Protein AF-A0A519MCB1-F1 (afdb_monomer_lite)

Secondary structure (DSSP, 8-state):
--HHHHHHHHHHHHHHHHHHHHHHHHHHHHHHHHHHHHHHTSSSSTT---TTTSTTHHHHHHHHHHHHHHHHHTT-HHHHTSHHHHHHHHHHHHHTTSHHHHHHHHHTT-GGGGGGG---GGGHHHHHHHHHHHHHHHHHHHHHHTTTTS----

Sequence (154 aa):
MNAVAVKALFVLTAIKLIRIGGIVYFILFSIYALLDFYHSQAGPGEMAQSRFFGPYWFAQWLEPGMYLLLSQLFWFKSLYCKKAILILLSILLIVLPSKRFMYFMTSLGDTDAVQYLSVNAGNIALELLLNCVVFIFITFTIVLATGKLKNKTV

Structure (mmCIF, N/CA/C/O backbone):
data_AF-A0A519MCB1-F1
#
_entry.id   AF-A0A519MCB1-F1
#
loop_
_atom_site.group_PDB
_atom_site.id
_atom_site.type_symbol
_atom_site.label_atom_id
_atom_site.label_alt_id
_atom_site.label_comp_id
_atom_site.label_asym_id
_atom_site.label_entity_id
_atom_site.label_seq_id
_atom_site.pdbx_PDB_ins_code
_atom_site.Cartn_x
_atom_site.Cartn_y
_atom_site.Cartn_z
_atom_site.occupancy
_atom_site.B_iso_or_equiv
_atom_site.auth_seq_id
_atom_site.auth_comp_id
_atom_site.auth_asym_id
_atom_site.auth_atom_id
_atom_site.pdbx_PDB_model_num
ATOM 1 N N . MET A 1 1 ? -30.096 -4.997 16.073 1.00 54.38 1 MET A N 1
ATOM 2 C CA . MET A 1 1 ? -28.642 -5.282 16.031 1.00 54.38 1 MET A CA 1
ATOM 3 C C . MET A 1 1 ? -27.913 -4.107 16.674 1.00 54.38 1 MET A C 1
ATOM 5 O O . MET A 1 1 ? -28.130 -2.983 16.244 1.00 54.38 1 MET A O 1
ATOM 9 N N . ASN A 1 2 ? -27.133 -4.320 17.739 1.00 69.06 2 ASN A N 1
ATOM 10 C CA . ASN A 1 2 ? -26.507 -3.219 18.487 1.00 69.06 2 ASN A CA 1
ATOM 11 C C . ASN A 1 2 ? -25.480 -2.473 17.614 1.00 69.06 2 ASN A C 1
ATOM 13 O O . ASN A 1 2 ? -24.671 -3.110 16.940 1.00 69.06 2 ASN A O 1
ATOM 17 N N . ALA A 1 3 ? -25.466 -1.135 17.655 1.00 65.56 3 ALA A N 1
ATOM 18 C CA . ALA A 1 3 ? -24.568 -0.291 16.848 1.00 65.56 3 ALA A CA 1
ATOM 19 C C . ALA A 1 3 ? -23.074 -0.654 17.009 1.00 65.56 3 ALA A C 1
ATOM 21 O O . ALA A 1 3 ? -22.279 -0.546 16.077 1.00 65.56 3 ALA A O 1
ATOM 22 N N . VAL A 1 4 ? -22.700 -1.159 18.187 1.00 71.06 4 VAL A N 1
ATOM 23 C CA . VAL A 1 4 ? -21.349 -1.650 18.496 1.00 71.06 4 VAL A CA 1
ATOM 24 C C . VAL A 1 4 ? -20.980 -2.888 17.667 1.00 71.06 4 VAL A C 1
ATOM 26 O O . VAL A 1 4 ? -19.853 -2.984 17.183 1.00 71.06 4 VAL A O 1
ATOM 29 N N . ALA A 1 5 ? -21.924 -3.808 17.459 1.00 70.25 5 ALA A N 1
ATOM 30 C CA . ALA A 1 5 ? -21.702 -5.031 16.690 1.00 70.25 5 ALA A CA 1
ATOM 31 C C . ALA A 1 5 ? -21.556 -4.733 15.190 1.00 70.25 5 ALA A C 1
ATOM 33 O O . ALA A 1 5 ? -20.639 -5.243 14.549 1.00 70.25 5 ALA A O 1
ATOM 34 N N . VAL A 1 6 ? -22.396 -3.835 14.656 1.00 70.62 6 VAL A N 1
ATOM 35 C CA . VAL A 1 6 ? -22.315 -3.357 13.261 1.00 70.62 6 VAL A CA 1
ATOM 36 C C . VAL A 1 6 ? -20.935 -2.759 12.983 1.00 70.62 6 VAL A C 1
ATOM 38 O O . VAL A 1 6 ? -20.277 -3.107 12.006 1.00 70.62 6 VAL A O 1
ATOM 41 N N . LYS A 1 7 ? -20.463 -1.900 13.891 1.00 68.75 7 LYS A N 1
ATOM 42 C CA . LYS A 1 7 ? -19.152 -1.254 13.803 1.00 68.75 7 LYS A CA 1
ATOM 43 C C . LYS A 1 7 ? -18.003 -2.265 13.781 1.00 68.75 7 LYS A C 1
ATOM 45 O O . LYS A 1 7 ? -17.086 -2.127 12.976 1.00 68.75 7 LYS A O 1
ATOM 50 N N . ALA A 1 8 ? -18.021 -3.252 14.676 1.00 71.56 8 ALA A N 1
ATOM 51 C CA . ALA A 1 8 ? -16.963 -4.258 14.747 1.00 71.56 8 ALA A CA 1
ATOM 52 C C . ALA A 1 8 ? -16.907 -5.105 13.467 1.00 71.56 8 ALA A C 1
ATOM 54 O O . ALA A 1 8 ? -15.825 -5.343 12.927 1.00 71.56 8 ALA A O 1
ATOM 55 N N . LEU A 1 9 ? -18.075 -5.500 12.957 1.00 75.25 9 LEU A N 1
ATOM 56 C CA . LEU A 1 9 ? -18.193 -6.278 11.729 1.00 75.25 9 LEU A CA 1
ATOM 57 C C . LEU A 1 9 ? -17.697 -5.482 10.516 1.00 75.25 9 LEU A C 1
ATOM 59 O O . LEU A 1 9 ? -16.927 -6.008 9.718 1.00 75.25 9 LEU A O 1
ATOM 63 N N . PHE A 1 10 ? -18.040 -4.195 10.434 1.00 76.38 10 PHE A N 1
ATOM 64 C CA . PHE A 1 10 ? -17.553 -3.300 9.387 1.00 76.38 10 PHE A CA 1
ATOM 65 C C . PHE A 1 10 ? -16.021 -3.201 9.359 1.00 76.38 10 PHE A C 1
ATOM 67 O O . PHE A 1 10 ? -15.412 -3.426 8.315 1.00 76.38 10 PHE A O 1
ATOM 74 N N . VAL A 1 11 ? -15.387 -2.939 10.509 1.00 74.69 11 VAL A N 1
ATOM 75 C CA . VAL A 1 11 ? -13.919 -2.833 10.611 1.00 74.69 11 VAL A CA 1
ATOM 76 C C . VAL A 1 11 ? -13.244 -4.139 10.192 1.00 74.69 11 VAL A C 1
ATOM 78 O O . VAL A 1 11 ? -12.277 -4.123 9.434 1.00 74.69 11 VAL A O 1
ATOM 81 N N . LEU A 1 12 ? -13.769 -5.282 10.637 1.00 78.75 12 LEU A N 1
ATOM 82 C CA . LEU A 1 12 ? -13.227 -6.593 10.280 1.00 78.75 12 LEU A CA 1
ATOM 83 C C . LEU A 1 12 ? -13.350 -6.885 8.780 1.00 78.75 12 LEU A C 1
ATOM 85 O O . LEU A 1 12 ? -12.400 -7.394 8.181 1.00 78.75 12 LEU A O 1
ATOM 89 N N . THR A 1 13 ? -14.492 -6.566 8.173 1.00 80.19 13 THR A N 1
ATOM 90 C CA . THR A 1 13 ? -14.714 -6.738 6.731 1.00 80.19 13 THR A CA 1
ATOM 91 C C . THR A 1 13 ? -13.785 -5.841 5.926 1.00 80.19 13 THR A C 1
ATOM 93 O O . THR A 1 13 ? -13.128 -6.308 4.998 1.00 80.19 13 THR A O 1
ATOM 96 N N . ALA A 1 14 ? -13.655 -4.580 6.323 1.00 78.19 14 ALA A N 1
ATOM 97 C CA . ALA A 1 14 ? -12.803 -3.626 5.640 1.00 78.19 14 ALA A CA 1
ATOM 98 C C . ALA A 1 14 ? -11.313 -4.027 5.742 1.00 78.19 14 ALA A C 1
ATOM 100 O O . ALA A 1 14 ? -10.582 -3.950 4.758 1.00 78.19 14 ALA A O 1
ATOM 101 N N . ILE A 1 15 ? -10.869 -4.564 6.889 1.00 81.56 15 ILE A N 1
ATOM 102 C CA . ILE A 1 15 ? -9.493 -5.067 7.065 1.00 81.56 15 ILE A CA 1
ATOM 103 C C . ILE A 1 15 ? -9.236 -6.280 6.166 1.00 81.56 15 ILE A C 1
ATOM 105 O O . ILE A 1 15 ? -8.158 -6.424 5.589 1.00 81.56 15 ILE A O 1
ATOM 109 N N . LYS A 1 16 ? -10.213 -7.185 6.047 1.00 83.06 16 LYS A N 1
ATOM 110 C CA . LYS A 1 16 ? -10.120 -8.324 5.122 1.00 83.06 16 LYS A CA 1
ATOM 111 C C . LYS A 1 16 ? -10.014 -7.844 3.673 1.00 83.06 16 LYS A C 1
ATOM 113 O O . LYS A 1 16 ? -9.148 -8.336 2.960 1.00 83.06 16 LYS A O 1
ATOM 118 N N . LEU A 1 17 ? -10.830 -6.866 3.279 1.00 82.50 17 LEU A N 1
ATOM 119 C CA . LEU A 1 17 ? -10.794 -6.279 1.939 1.00 82.50 17 LEU A CA 1
ATOM 120 C C . LEU A 1 17 ? -9.452 -5.613 1.634 1.00 82.50 17 LEU A C 1
ATOM 122 O O . LEU A 1 17 ? -8.896 -5.897 0.583 1.00 82.50 17 LEU A O 1
ATOM 126 N N . ILE A 1 18 ? -8.893 -4.806 2.544 1.00 84.75 18 ILE A N 1
ATOM 127 C CA . ILE A 1 18 ? -7.566 -4.192 2.347 1.00 84.75 18 ILE A CA 1
ATOM 128 C C . ILE A 1 18 ? -6.487 -5.260 2.160 1.00 84.75 18 ILE A C 1
ATOM 130 O O . ILE A 1 18 ? -5.685 -5.165 1.236 1.00 84.75 18 ILE A O 1
ATOM 134 N N . ARG A 1 19 ? -6.470 -6.289 3.017 1.00 85.94 19 ARG A N 1
ATOM 135 C CA . ARG A 1 19 ? -5.464 -7.359 2.945 1.00 85.94 19 ARG A CA 1
ATOM 136 C C . ARG A 1 19 ? -5.514 -8.110 1.623 1.00 85.94 19 ARG A C 1
ATOM 138 O O . ARG A 1 19 ? -4.473 -8.327 1.013 1.00 85.94 19 ARG A O 1
ATOM 145 N N . ILE A 1 20 ? -6.716 -8.496 1.197 1.00 85.50 20 ILE A N 1
ATOM 146 C CA . ILE A 1 20 ? -6.922 -9.198 -0.073 1.00 85.50 20 ILE A CA 1
ATOM 147 C C . ILE A 1 20 ? -6.616 -8.257 -1.241 1.00 85.50 20 ILE A C 1
ATOM 149 O O . ILE A 1 20 ? -5.911 -8.648 -2.161 1.00 85.50 20 ILE A O 1
ATOM 153 N N . GLY A 1 21 ? -7.077 -7.007 -1.177 1.00 82.69 21 GLY A N 1
ATOM 154 C CA . GLY A 1 21 ? -6.867 -5.996 -2.209 1.00 82.69 21 GLY A CA 1
ATOM 155 C C . GLY A 1 21 ? -5.392 -5.702 -2.462 1.00 82.69 21 GLY A C 1
ATOM 156 O O . GLY A 1 21 ? -4.985 -5.657 -3.616 1.00 82.69 21 GLY A O 1
ATOM 157 N N . GLY A 1 22 ? -4.573 -5.587 -1.413 1.00 85.06 22 GLY A N 1
ATOM 158 C CA . GLY A 1 22 ? -3.126 -5.402 -1.562 1.00 85.06 22 GLY A CA 1
ATOM 159 C C . GLY A 1 22 ? -2.429 -6.598 -2.220 1.00 85.06 22 GLY A C 1
ATOM 160 O O . GLY A 1 22 ? -1.575 -6.405 -3.081 1.00 85.06 22 GLY A O 1
ATOM 161 N N . ILE A 1 23 ? -2.836 -7.828 -1.882 1.00 89.12 23 ILE A N 1
ATOM 162 C CA . ILE A 1 23 ? -2.320 -9.051 -2.526 1.00 89.12 23 ILE A CA 1
ATOM 163 C C . ILE A 1 23 ? -2.726 -9.093 -4.000 1.00 89.12 23 ILE A C 1
ATOM 165 O O . ILE A 1 23 ? -1.880 -9.290 -4.869 1.00 89.12 23 ILE A O 1
ATOM 169 N N . VAL A 1 24 ? -4.011 -8.879 -4.289 1.00 85.69 24 VAL A N 1
ATOM 170 C CA . VAL A 1 24 ? -4.545 -8.890 -5.657 1.00 85.69 24 VAL A CA 1
ATOM 171 C C . VAL A 1 24 ? -3.880 -7.808 -6.503 1.00 85.69 24 VAL A C 1
ATOM 173 O O . VAL A 1 24 ? -3.466 -8.096 -7.622 1.00 85.69 24 VAL A O 1
ATOM 176 N N . TYR A 1 25 ? -3.714 -6.597 -5.967 1.00 84.19 25 TYR A N 1
ATOM 177 C CA . TYR A 1 25 ? -3.026 -5.515 -6.667 1.00 84.19 25 TYR A CA 1
ATOM 178 C C . TYR A 1 25 ? -1.596 -5.899 -7.039 1.00 84.19 25 TYR A C 1
ATOM 180 O O . TYR A 1 25 ? -1.208 -5.763 -8.198 1.00 84.19 25 TYR A O 1
ATOM 188 N N . PHE A 1 26 ? -0.838 -6.440 -6.083 1.00 88.94 26 PHE A N 1
ATOM 189 C CA . PHE A 1 26 ? 0.536 -6.861 -6.323 1.00 88.94 26 PHE A CA 1
ATOM 190 C C . PHE A 1 26 ? 0.634 -7.982 -7.368 1.00 88.94 26 PHE A C 1
ATOM 192 O O . PHE A 1 26 ? 1.504 -7.937 -8.237 1.00 88.94 26 PHE A O 1
ATOM 199 N N . ILE A 1 27 ? -0.276 -8.962 -7.333 1.00 89.50 27 ILE A N 1
ATOM 200 C CA . ILE A 1 27 ? -0.331 -10.040 -8.333 1.00 89.50 27 ILE A CA 1
ATOM 201 C C . ILE A 1 27 ? -0.639 -9.472 -9.721 1.00 89.50 27 ILE A C 1
ATOM 203 O O . ILE A 1 27 ? 0.078 -9.776 -10.672 1.00 89.50 27 ILE A O 1
ATOM 207 N N . LEU A 1 28 ? -1.666 -8.626 -9.846 1.00 86.25 28 LEU A N 1
ATOM 208 C CA . LEU A 1 28 ? -2.037 -8.010 -11.123 1.00 86.25 28 LEU A CA 1
ATOM 209 C C . LEU A 1 28 ? -0.899 -7.155 -11.684 1.00 86.25 28 LEU A C 1
ATOM 211 O O . LEU A 1 28 ? -0.603 -7.233 -12.874 1.00 86.25 28 LEU A O 1
ATOM 215 N N . PHE A 1 29 ? -0.229 -6.385 -10.825 1.00 86.62 29 PHE A N 1
ATOM 216 C CA . PHE A 1 29 ? 0.954 -5.623 -11.207 1.00 86.62 29 PHE A CA 1
ATOM 217 C C . PHE A 1 29 ? 2.089 -6.537 -11.683 1.00 86.62 29 PHE A C 1
ATOM 219 O O . PHE A 1 29 ? 2.686 -6.276 -12.722 1.00 86.62 29 PHE A O 1
ATOM 226 N N . SER A 1 30 ? 2.358 -7.633 -10.971 1.00 88.56 30 SER A N 1
ATOM 227 C CA . SER A 1 30 ? 3.416 -8.585 -11.337 1.00 88.56 30 SER A CA 1
ATOM 228 C C . SER A 1 30 ? 3.139 -9.257 -12.684 1.00 88.56 30 SER A C 1
ATOM 230 O O . SER A 1 30 ? 4.044 -9.392 -13.504 1.00 88.56 30 SER A O 1
ATOM 232 N N . ILE A 1 31 ? 1.881 -9.634 -12.944 1.00 87.62 31 ILE A N 1
ATOM 233 C CA . ILE A 1 31 ? 1.450 -10.168 -14.244 1.00 87.62 31 ILE A CA 1
ATOM 234 C C . ILE A 1 31 ? 1.656 -9.115 -15.334 1.00 87.62 31 ILE A C 1
ATOM 236 O O . ILE A 1 31 ? 2.200 -9.427 -16.389 1.00 87.62 31 ILE A O 1
ATOM 240 N N . TYR A 1 32 ? 1.263 -7.867 -15.077 1.00 83.19 32 TYR A N 1
ATOM 241 C CA . TYR A 1 32 ? 1.454 -6.772 -16.023 1.00 83.19 32 TYR A CA 1
ATOM 242 C C . TYR A 1 32 ? 2.935 -6.537 -16.348 1.00 83.19 32 TYR A C 1
ATOM 244 O O . TYR A 1 32 ? 3.294 -6.421 -17.517 1.00 83.19 32 TYR A O 1
ATOM 252 N N . ALA A 1 33 ? 3.796 -6.534 -15.328 1.00 84.38 33 ALA A N 1
ATOM 253 C CA . ALA A 1 33 ? 5.237 -6.390 -15.489 1.00 84.38 33 ALA A CA 1
ATOM 254 C C . ALA A 1 33 ? 5.848 -7.545 -16.298 1.00 84.38 33 ALA A C 1
ATOM 256 O O . ALA A 1 33 ? 6.673 -7.314 -17.179 1.00 84.38 33 ALA A O 1
ATOM 257 N N . LEU A 1 34 ? 5.409 -8.784 -16.050 1.00 85.00 34 LEU A N 1
ATOM 258 C CA . LEU A 1 34 ? 5.825 -9.953 -16.830 1.00 85.00 34 LEU A CA 1
ATOM 259 C C . LEU A 1 34 ? 5.388 -9.849 -18.294 1.00 85.00 34 LEU A C 1
ATOM 261 O O . LEU A 1 34 ? 6.193 -10.098 -19.188 1.00 85.00 34 LEU A O 1
ATOM 265 N N . LEU A 1 35 ? 4.135 -9.468 -18.555 1.00 84.00 35 LEU A N 1
ATOM 266 C CA . LEU A 1 35 ? 3.636 -9.288 -19.920 1.00 84.00 35 LEU A CA 1
ATOM 267 C C . LEU A 1 35 ? 4.428 -8.207 -20.665 1.00 84.00 35 LEU A C 1
ATOM 269 O O . LEU A 1 35 ? 4.816 -8.435 -21.808 1.00 84.00 35 LEU A O 1
ATOM 273 N N . ASP A 1 36 ? 4.703 -7.072 -20.021 1.00 80.44 36 ASP A N 1
ATOM 274 C CA . ASP A 1 36 ? 5.531 -5.987 -20.566 1.00 80.44 36 ASP A CA 1
ATOM 275 C C . ASP A 1 36 ? 6.939 -6.482 -20.935 1.00 80.44 36 ASP A C 1
ATOM 277 O O . ASP A 1 36 ? 7.404 -6.231 -22.044 1.00 80.44 36 ASP A O 1
ATOM 281 N N . PHE A 1 37 ? 7.562 -7.279 -20.064 1.00 80.31 37 PHE A N 1
ATOM 282 C CA . PHE A 1 37 ? 8.862 -7.903 -20.318 1.00 80.31 37 PHE A CA 1
ATOM 283 C C . PHE A 1 37 ? 8.852 -8.875 -21.507 1.00 80.31 37 PHE A C 1
ATOM 285 O O . PHE A 1 37 ? 9.762 -8.852 -22.333 1.00 80.31 37 PHE A O 1
ATOM 292 N N . TYR A 1 38 ? 7.823 -9.717 -21.639 1.00 78.38 38 TYR A N 1
ATOM 293 C CA . TYR A 1 38 ? 7.705 -10.617 -22.792 1.00 78.38 38 TYR A CA 1
ATOM 294 C C . TYR A 1 38 ? 7.508 -9.855 -24.108 1.00 78.38 38 TYR A C 1
ATOM 296 O O . TYR A 1 38 ? 8.104 -10.222 -25.120 1.00 78.38 38 TYR A O 1
ATOM 304 N N . HIS A 1 39 ? 6.708 -8.785 -24.105 1.00 74.25 39 HIS A N 1
ATOM 305 C CA . HIS A 1 39 ? 6.484 -7.970 -25.302 1.00 74.25 39 HIS A CA 1
ATOM 306 C C . HIS A 1 39 ? 7.726 -7.163 -25.685 1.00 74.25 39 HIS A C 1
ATOM 308 O O . HIS A 1 39 ? 8.017 -7.020 -26.872 1.00 74.25 39 HIS A O 1
ATOM 314 N N . SER A 1 40 ? 8.481 -6.669 -24.701 1.00 71.62 40 SER A N 1
ATOM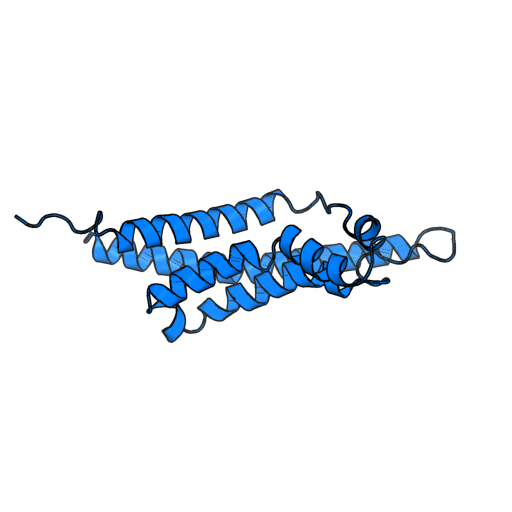 315 C CA . SER A 1 40 ? 9.690 -5.888 -24.954 1.00 71.62 40 SER A CA 1
ATOM 316 C C . SER A 1 40 ? 10.815 -6.734 -25.567 1.00 71.62 40 SER A C 1
ATOM 318 O O . SER A 1 40 ? 11.626 -6.213 -26.322 1.00 71.62 40 SER A O 1
ATOM 320 N N . GLN A 1 41 ? 10.831 -8.050 -25.328 1.00 68.56 41 GLN A N 1
ATOM 321 C CA . GLN A 1 41 ? 11.774 -8.974 -25.972 1.00 68.56 41 GLN A CA 1
ATOM 322 C C . GLN A 1 41 ? 11.360 -9.436 -27.380 1.00 68.56 41 GLN A C 1
ATOM 324 O O . GLN A 1 41 ? 12.182 -10.002 -28.096 1.00 68.56 41 GLN A O 1
ATOM 329 N N . ALA A 1 42 ? 10.111 -9.209 -27.796 1.00 61.38 42 ALA A N 1
ATOM 330 C CA . ALA A 1 42 ? 9.585 -9.674 -29.084 1.00 61.38 42 ALA A CA 1
ATOM 331 C C . ALA A 1 42 ? 9.710 -8.644 -30.232 1.00 61.38 42 ALA A C 1
ATOM 333 O O . ALA A 1 42 ? 9.321 -8.941 -31.362 1.00 61.38 42 ALA A O 1
ATOM 334 N N . GLY A 1 43 ? 10.218 -7.434 -29.964 1.00 59.22 43 GLY A N 1
ATOM 335 C CA . GLY A 1 43 ? 10.385 -6.363 -30.957 1.00 59.22 43 GLY A CA 1
ATOM 336 C C . GLY A 1 43 ? 11.741 -6.396 -31.687 1.00 59.22 43 GLY A C 1
ATOM 337 O O . GLY A 1 43 ? 12.735 -6.832 -31.106 1.00 59.22 43 GLY A O 1
ATOM 338 N N . PRO A 1 44 ? 11.828 -5.925 -32.950 1.00 48.19 44 PRO A N 1
ATOM 339 C CA . PRO A 1 44 ? 13.087 -5.870 -33.684 1.00 48.19 44 PRO A CA 1
ATOM 340 C C . PRO A 1 44 ? 13.909 -4.658 -33.224 1.00 48.19 44 PRO A C 1
ATOM 342 O O . PRO A 1 44 ? 13.604 -3.520 -33.576 1.00 48.19 44 PRO A O 1
ATOM 345 N N . GLY A 1 45 ? 14.956 -4.905 -32.439 1.00 51.69 45 GLY A N 1
ATOM 346 C CA . GLY A 1 45 ? 15.933 -3.895 -32.031 1.00 51.69 45 GLY A CA 1
ATOM 347 C C . GLY A 1 45 ? 16.462 -4.144 -30.624 1.00 51.69 45 GLY A C 1
ATOM 348 O O . GLY A 1 45 ? 15.696 -4.389 -29.694 1.00 51.69 45 GLY A O 1
ATOM 349 N N . GLU A 1 46 ? 17.783 -4.078 -30.462 1.00 47.84 46 GLU A N 1
ATOM 350 C CA . GLU A 1 46 ? 18.406 -4.023 -29.142 1.00 47.84 46 GLU A CA 1
ATOM 351 C C . GLU A 1 46 ? 17.791 -2.851 -28.348 1.00 47.84 46 GLU A C 1
ATOM 353 O O . GLU A 1 46 ? 17.709 -1.737 -28.855 1.00 47.84 46 GLU A O 1
ATOM 358 N N . MET A 1 47 ? 17.394 -3.084 -27.091 1.00 48.12 47 MET A N 1
ATOM 359 C CA . MET A 1 47 ? 17.000 -2.058 -26.101 1.00 48.12 47 MET A CA 1
ATOM 360 C C . MET A 1 47 ? 15.539 -1.574 -26.032 1.00 48.12 47 MET A C 1
ATOM 362 O O . MET A 1 47 ? 15.295 -0.461 -25.568 1.00 48.12 47 MET A O 1
ATOM 366 N N . ALA A 1 48 ? 14.532 -2.413 -26.281 1.00 53.31 48 ALA A N 1
ATOM 367 C CA . ALA A 1 48 ? 13.273 -2.235 -25.543 1.00 53.31 48 ALA A CA 1
ATOM 368 C C . ALA A 1 48 ? 13.471 -2.759 -24.104 1.00 53.31 48 ALA A C 1
ATOM 370 O O . ALA A 1 48 ? 13.031 -3.851 -23.740 1.00 53.31 48 ALA A O 1
ATOM 371 N N . GLN A 1 49 ? 14.231 -2.023 -23.285 1.00 60.34 49 GLN A N 1
ATOM 372 C CA . GLN A 1 49 ? 14.372 -2.352 -21.867 1.00 60.34 49 GLN A CA 1
ATOM 373 C C . GLN A 1 49 ? 13.003 -2.187 -21.207 1.00 60.34 49 GLN A C 1
ATOM 375 O O . GLN A 1 49 ? 12.418 -1.105 -21.248 1.00 60.34 49 GLN A O 1
ATOM 380 N N . SER A 1 50 ? 12.469 -3.263 -20.623 1.00 66.31 50 SER A N 1
ATOM 381 C CA . SER A 1 50 ? 11.198 -3.178 -19.903 1.00 66.31 50 SER A CA 1
ATOM 382 C C . SER A 1 50 ? 11.305 -2.120 -18.809 1.00 66.31 50 SER A C 1
ATOM 384 O O . SER A 1 50 ? 12.214 -2.159 -17.981 1.00 66.31 50 SER A O 1
ATOM 386 N N . ARG A 1 51 ? 10.340 -1.203 -18.749 1.00 68.00 51 ARG A N 1
ATOM 387 C CA . ARG A 1 51 ? 10.251 -0.174 -17.697 1.00 68.00 51 ARG A CA 1
ATOM 388 C C . ARG A 1 51 ? 10.177 -0.750 -16.277 1.00 68.00 51 ARG A C 1
ATOM 390 O O . ARG A 1 51 ? 10.470 -0.046 -15.318 1.00 68.00 51 ARG A O 1
ATOM 397 N N . PHE A 1 52 ? 9.801 -2.023 -16.137 1.00 73.62 52 PHE A N 1
ATOM 398 C CA . PHE A 1 52 ? 9.736 -2.731 -14.856 1.00 73.62 52 PHE A CA 1
ATOM 399 C C . PHE A 1 52 ? 11.026 -3.458 -14.480 1.00 73.62 52 PHE A C 1
ATOM 401 O O . PHE A 1 52 ? 11.106 -3.965 -13.363 1.00 73.62 52 PHE A O 1
ATOM 408 N N . PHE A 1 53 ? 12.002 -3.529 -15.390 1.00 76.50 53 PHE A N 1
ATOM 409 C CA . PHE A 1 53 ? 13.270 -4.246 -15.205 1.00 76.50 53 PHE A CA 1
ATOM 410 C C . PHE A 1 53 ? 14.503 -3.449 -15.674 1.00 76.50 53 PHE A C 1
ATOM 412 O O . PHE A 1 53 ? 15.625 -3.937 -15.568 1.00 76.50 53 PHE A O 1
ATOM 419 N N . GLY A 1 54 ? 14.311 -2.231 -16.182 1.00 73.44 54 GLY A N 1
ATOM 420 C CA . GLY A 1 54 ? 15.369 -1.305 -16.577 1.00 73.44 54 GLY A CA 1
ATOM 421 C C . GLY A 1 54 ? 15.884 -0.436 -15.419 1.00 73.44 54 GLY A C 1
ATOM 422 O O . GLY A 1 54 ? 15.626 -0.718 -14.242 1.00 73.44 54 GLY A O 1
ATOM 423 N N . PRO A 1 55 ? 16.612 0.651 -15.726 1.00 71.31 55 PRO A N 1
ATOM 424 C CA . PRO A 1 55 ? 17.001 1.656 -14.745 1.00 71.31 55 PRO A CA 1
ATOM 425 C C . PRO A 1 55 ? 15.777 2.153 -13.971 1.00 71.31 55 PRO A C 1
ATOM 427 O O . PRO A 1 55 ? 14.717 2.376 -14.549 1.00 71.31 55 PRO A O 1
ATOM 430 N N . TYR A 1 56 ? 15.911 2.302 -12.653 1.00 70.56 56 TYR A N 1
ATOM 431 C CA . TYR A 1 56 ? 14.821 2.731 -11.766 1.00 70.56 56 TYR A CA 1
ATOM 432 C C . TYR A 1 56 ? 13.636 1.759 -11.635 1.00 70.56 56 TYR A C 1
ATOM 434 O O . TYR A 1 56 ? 12.583 2.150 -11.128 1.00 70.56 56 TYR A O 1
ATOM 442 N N . TRP A 1 57 ? 13.803 0.475 -11.987 1.00 77.06 57 TRP A N 1
ATOM 443 C CA . TRP A 1 57 ? 12.772 -0.552 -11.773 1.00 77.06 57 TRP A CA 1
ATOM 444 C C . TRP A 1 57 ? 12.222 -0.549 -10.339 1.00 77.06 57 TRP A C 1
ATOM 446 O O . TRP A 1 57 ? 11.016 -0.652 -10.127 1.00 77.06 57 TRP A O 1
ATOM 456 N N . PHE A 1 58 ? 13.092 -0.352 -9.346 1.00 77.31 58 PHE A N 1
ATOM 457 C CA . PHE A 1 58 ? 12.714 -0.323 -7.935 1.00 77.31 58 PHE A CA 1
ATOM 458 C C . PHE A 1 58 ? 11.654 0.743 -7.632 1.00 77.31 58 PHE A C 1
ATOM 460 O O . PHE A 1 58 ? 10.805 0.515 -6.776 1.00 77.31 58 PHE A O 1
ATOM 467 N N . ALA A 1 59 ? 11.661 1.877 -8.345 1.00 75.94 59 ALA A N 1
ATOM 468 C CA . ALA A 1 59 ? 10.663 2.926 -8.178 1.00 75.94 59 ALA A CA 1
ATOM 469 C C . ALA A 1 59 ? 9.289 2.445 -8.663 1.00 75.94 59 ALA A C 1
ATOM 471 O O . ALA A 1 5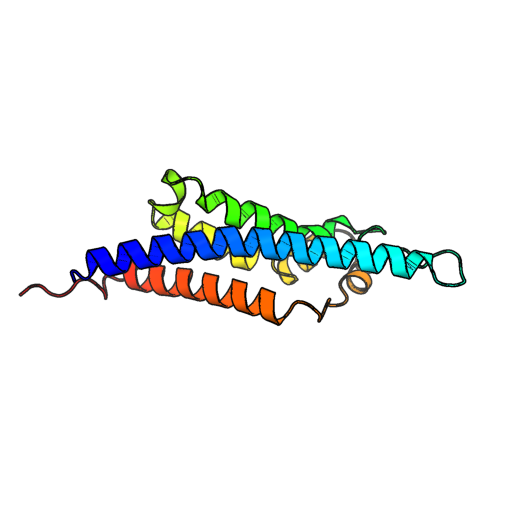9 ? 8.297 2.655 -7.979 1.00 75.94 59 ALA A O 1
ATOM 472 N N . GLN A 1 60 ? 9.233 1.711 -9.776 1.00 76.88 60 GLN A N 1
ATOM 473 C CA . GLN A 1 60 ? 7.980 1.151 -10.298 1.00 76.88 60 GLN A CA 1
ATOM 474 C C . GLN A 1 60 ? 7.397 0.067 -9.382 1.00 76.88 60 GLN A C 1
ATOM 476 O O . GLN A 1 60 ? 6.183 -0.032 -9.227 1.00 76.88 60 GLN A O 1
ATOM 481 N N . TRP A 1 61 ? 8.256 -0.735 -8.749 1.00 83.38 61 TRP A N 1
ATOM 482 C CA . TRP A 1 61 ? 7.839 -1.781 -7.811 1.00 83.38 61 TRP A CA 1
ATOM 483 C C . TRP A 1 61 ? 7.525 -1.254 -6.405 1.00 83.38 61 TRP A C 1
ATOM 485 O O . TRP A 1 61 ? 6.876 -1.954 -5.622 1.00 83.38 61 TRP A O 1
ATOM 495 N N . LEU A 1 62 ? 7.945 -0.027 -6.080 1.00 83.81 62 LEU A N 1
ATOM 496 C CA . LEU A 1 62 ? 7.747 0.559 -4.760 1.00 83.81 62 LEU A CA 1
ATOM 497 C C . LEU A 1 62 ? 6.261 0.759 -4.453 1.00 83.81 62 LEU A C 1
ATOM 499 O O . LEU A 1 62 ? 5.811 0.355 -3.391 1.00 83.81 62 LEU A O 1
ATOM 503 N N . GLU A 1 63 ? 5.476 1.320 -5.371 1.00 82.56 63 GLU A N 1
ATOM 504 C CA . GLU A 1 63 ? 4.034 1.520 -5.172 1.00 82.56 63 GLU A CA 1
ATOM 505 C C . GLU A 1 63 ? 3.272 0.214 -4.846 1.00 82.56 63 GLU A C 1
ATOM 507 O O . GLU A 1 63 ? 2.690 0.116 -3.758 1.00 82.56 63 GLU A O 1
ATOM 512 N N . PRO A 1 64 ? 3.283 -0.821 -5.709 1.00 85.88 64 PRO A N 1
ATOM 513 C CA . PRO A 1 64 ? 2.591 -2.078 -5.425 1.00 85.88 64 PRO A CA 1
ATOM 514 C C . PRO A 1 64 ? 3.207 -2.822 -4.235 1.00 85.88 64 PRO A C 1
ATOM 516 O O . PRO A 1 64 ? 2.473 -3.423 -3.446 1.00 85.88 64 PRO A O 1
ATOM 519 N N . GLY A 1 65 ? 4.529 -2.743 -4.053 1.00 88.69 65 GLY A N 1
ATOM 520 C CA . GLY A 1 65 ? 5.223 -3.327 -2.907 1.00 88.69 65 GLY A CA 1
ATOM 521 C C . GLY A 1 65 ? 4.796 -2.696 -1.581 1.00 88.69 65 GLY A C 1
ATOM 522 O O . GLY A 1 65 ? 4.489 -3.408 -0.626 1.00 88.69 65 GLY A O 1
ATOM 523 N N . MET A 1 66 ? 4.688 -1.369 -1.521 1.00 88.31 66 MET A N 1
ATOM 524 C CA . MET A 1 66 ? 4.253 -0.648 -0.324 1.00 88.31 66 MET A CA 1
ATOM 525 C C . MET A 1 66 ? 2.774 -0.900 -0.024 1.00 88.31 66 MET A C 1
ATOM 527 O O . MET A 1 66 ? 2.426 -1.107 1.140 1.00 88.31 66 MET A O 1
ATOM 531 N N . TYR A 1 67 ? 1.912 -0.974 -1.044 1.00 84.62 67 TYR A N 1
ATOM 532 C CA . TYR A 1 67 ? 0.520 -1.405 -0.864 1.00 84.62 67 TYR A CA 1
ATOM 533 C C . TYR A 1 67 ? 0.429 -2.812 -0.265 1.00 84.62 67 TYR A C 1
ATOM 535 O O . TYR A 1 67 ? -0.340 -3.039 0.677 1.00 84.62 67 TYR A O 1
ATOM 543 N N . LEU A 1 68 ? 1.229 -3.758 -0.764 1.00 90.75 68 LEU A N 1
ATOM 544 C CA . LEU A 1 68 ? 1.283 -5.111 -0.222 1.00 90.75 68 LEU A CA 1
ATOM 545 C C . LEU A 1 68 ? 1.762 -5.101 1.235 1.00 90.75 68 LEU A C 1
ATOM 547 O O . LEU A 1 68 ? 1.053 -5.591 2.112 1.00 90.75 68 LEU A O 1
ATOM 551 N N . LEU A 1 69 ? 2.917 -4.497 1.518 1.00 91.88 69 LEU A N 1
ATOM 552 C CA . LEU A 1 69 ? 3.506 -4.483 2.858 1.00 91.88 69 LEU A CA 1
ATOM 553 C C . LEU A 1 69 ? 2.574 -3.829 3.884 1.00 91.88 69 LEU A C 1
ATOM 555 O O . LEU A 1 69 ? 2.272 -4.432 4.916 1.00 91.88 69 LEU A O 1
ATOM 559 N N . LEU A 1 70 ? 2.058 -2.632 3.587 1.00 90.25 70 LEU A N 1
ATOM 560 C CA . LEU A 1 70 ? 1.187 -1.891 4.502 1.00 90.25 70 LEU A CA 1
ATOM 561 C C . LEU A 1 70 ? -0.164 -2.582 4.700 1.00 90.25 70 LEU A C 1
ATOM 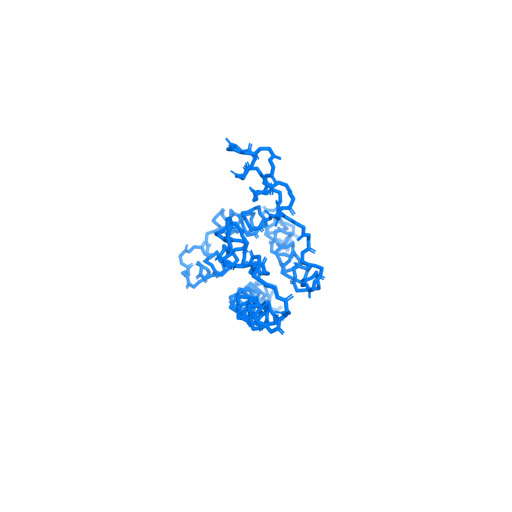563 O O . LEU A 1 70 ? -0.664 -2.629 5.825 1.00 90.25 70 LEU A O 1
ATOM 567 N N . SER A 1 71 ? -0.745 -3.167 3.646 1.00 88.25 71 SER A N 1
ATOM 568 C CA . SER A 1 71 ? -1.980 -3.948 3.784 1.00 88.25 71 SER A CA 1
ATOM 569 C C . SER A 1 71 ? -1.772 -5.193 4.650 1.00 88.25 71 SER A C 1
ATOM 571 O O . SER A 1 71 ? -2.642 -5.522 5.460 1.00 88.25 71 SER A O 1
ATOM 573 N N . GLN A 1 72 ? -0.610 -5.851 4.563 1.00 91.38 72 GLN A N 1
ATOM 574 C CA . GLN A 1 72 ? -0.318 -7.032 5.377 1.00 91.38 72 GLN A CA 1
ATOM 575 C C . GLN A 1 72 ? -0.099 -6.707 6.860 1.00 91.38 72 GLN A C 1
ATOM 577 O O . GLN A 1 72 ? -0.391 -7.558 7.700 1.00 91.38 72 GLN A O 1
ATOM 582 N N . LEU A 1 73 ? 0.287 -5.479 7.227 1.00 89.75 73 LEU A N 1
ATOM 583 C CA . LEU A 1 73 ? 0.380 -5.074 8.641 1.00 89.75 73 LEU A CA 1
ATOM 584 C C . LEU A 1 73 ? -0.956 -5.220 9.390 1.00 89.75 73 LEU A C 1
ATOM 586 O O . LEU A 1 73 ? -0.968 -5.463 10.598 1.00 89.75 73 LEU A O 1
ATOM 590 N N . PHE A 1 74 ? -2.093 -5.178 8.690 1.00 85.50 74 PHE A N 1
ATOM 591 C CA . PHE A 1 74 ? -3.404 -5.410 9.300 1.00 85.50 74 PHE A CA 1
ATOM 592 C C . PHE A 1 74 ? -3.656 -6.869 9.732 1.00 85.50 74 PHE A C 1
ATOM 594 O O . PHE A 1 74 ? -4.697 -7.155 10.328 1.00 85.50 74 PHE A O 1
ATOM 601 N N . TRP A 1 75 ? -2.731 -7.805 9.488 1.00 86.31 75 TRP A N 1
ATOM 602 C CA . TRP A 1 75 ? -2.765 -9.133 10.116 1.00 86.31 75 TRP A CA 1
ATOM 603 C C . TRP A 1 75 ? -2.564 -9.074 11.630 1.00 86.31 75 TRP A C 1
ATOM 605 O O . TRP A 1 75 ? -3.145 -9.876 12.370 1.00 86.31 75 TRP A O 1
ATOM 615 N N . PHE A 1 76 ? -1.777 -8.112 12.108 1.00 87.50 76 PHE A N 1
ATOM 616 C CA . PHE A 1 76 ? -1.474 -7.985 13.524 1.00 87.50 76 PHE A CA 1
ATOM 617 C C . PHE A 1 76 ? -2.626 -7.290 14.249 1.00 87.50 76 PHE A C 1
ATOM 619 O O . PHE A 1 76 ? -2.793 -6.069 14.185 1.00 87.50 76 PHE A O 1
ATOM 626 N N . LYS A 1 77 ? -3.410 -8.074 15.002 1.00 79.38 77 LYS A N 1
ATOM 627 C CA . LYS A 1 77 ? -4.543 -7.560 15.794 1.00 79.38 77 LYS A CA 1
ATOM 628 C C . LYS A 1 77 ? -4.151 -6.431 16.745 1.00 79.38 77 LYS A C 1
ATOM 630 O O . LYS A 1 77 ? -4.930 -5.509 16.966 1.00 79.38 77 LYS A O 1
ATOM 635 N N . SER A 1 78 ? -2.929 -6.477 17.272 1.00 81.50 78 SER A N 1
ATOM 636 C CA . SER A 1 78 ? -2.377 -5.449 18.158 1.00 81.50 78 SER A CA 1
ATOM 637 C C . SER A 1 78 ? -2.301 -4.061 17.511 1.00 81.50 78 SER A C 1
ATOM 639 O O . SER A 1 78 ? -2.406 -3.063 18.227 1.00 81.50 78 SER A O 1
ATOM 641 N N . LEU A 1 79 ? -2.152 -3.988 16.184 1.00 80.69 79 LEU A N 1
ATOM 642 C CA . LEU A 1 79 ? -2.011 -2.734 15.448 1.00 80.69 79 LEU A CA 1
ATOM 643 C C . LEU A 1 79 ? -3.372 -2.085 15.194 1.00 80.69 79 LEU A C 1
ATOM 645 O O . LEU A 1 79 ? -3.584 -0.937 15.577 1.00 80.69 79 LEU A O 1
ATOM 649 N N . TYR A 1 80 ? -4.336 -2.818 14.634 1.00 74.62 80 TYR A N 1
ATOM 650 C CA . TYR A 1 80 ? -5.628 -2.228 14.263 1.00 74.62 80 TYR A CA 1
ATOM 651 C C . TYR A 1 80 ? -6.593 -2.035 15.446 1.00 74.62 80 TYR A C 1
ATOM 653 O O . TYR A 1 80 ? -7.553 -1.271 15.341 1.00 74.62 80 TYR A O 1
ATOM 661 N N . CYS A 1 81 ? -6.358 -2.687 16.592 1.00 77.31 81 CYS A N 1
ATOM 662 C CA . CYS A 1 81 ? -7.136 -2.439 17.812 1.00 77.31 81 CYS A CA 1
ATOM 663 C C . CYS A 1 81 ? -6.862 -1.049 18.412 1.00 77.31 81 CYS A C 1
ATOM 665 O O . CYS A 1 81 ? -7.720 -0.488 19.100 1.00 77.31 81 CYS A O 1
ATOM 667 N N . LYS A 1 82 ? -5.679 -0.471 18.161 1.00 80.25 82 LYS A N 1
ATOM 668 C CA . LYS A 1 82 ? -5.307 0.857 18.658 1.00 80.25 82 LYS A CA 1
ATOM 669 C C . LYS A 1 82 ? -5.713 1.916 17.637 1.00 80.25 82 LYS A C 1
ATOM 671 O O . LYS A 1 82 ? -5.163 1.976 16.543 1.00 80.25 82 LYS A O 1
ATOM 676 N N . LYS A 1 83 ? -6.633 2.805 18.022 1.00 73.31 83 LYS A N 1
ATOM 677 C CA . LYS A 1 83 ? -7.181 3.851 17.135 1.00 73.31 83 LYS A CA 1
ATOM 678 C C . LYS A 1 83 ? -6.094 4.702 16.469 1.00 73.31 83 LYS A C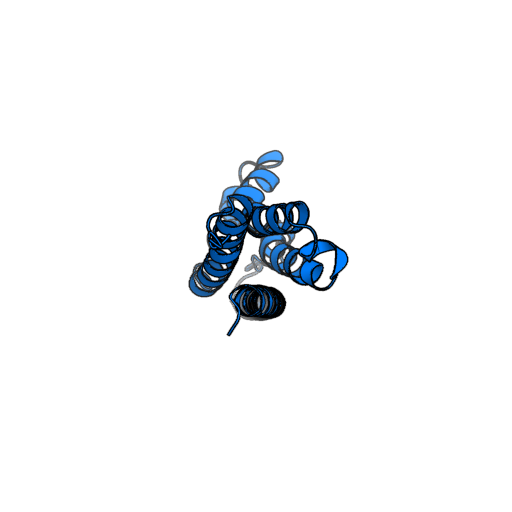 1
ATOM 680 O O . LYS A 1 83 ? -6.151 4.908 15.268 1.00 73.31 83 LYS A O 1
ATOM 685 N N . ALA A 1 84 ? -5.102 5.159 17.235 1.00 79.25 84 ALA A N 1
ATOM 686 C CA . ALA A 1 84 ? -4.013 5.984 16.710 1.00 79.25 84 ALA A CA 1
ATOM 687 C C . ALA A 1 84 ? -3.199 5.253 15.629 1.00 79.25 84 ALA A C 1
ATOM 689 O O . ALA A 1 84 ? -2.898 5.830 14.590 1.00 79.25 84 ALA A O 1
ATOM 690 N N . ILE A 1 85 ? -2.910 3.965 15.842 1.00 82.25 85 ILE A N 1
ATOM 691 C CA . ILE A 1 85 ? -2.179 3.141 14.874 1.00 82.25 85 ILE A CA 1
ATOM 692 C C . ILE A 1 85 ? -3.035 2.880 13.634 1.00 82.25 85 ILE A C 1
ATOM 694 O O . ILE A 1 85 ? -2.519 2.946 12.527 1.00 82.25 85 ILE A O 1
ATOM 698 N N . LEU A 1 86 ? -4.340 2.644 13.793 1.00 79.56 86 LEU A N 1
ATOM 699 C CA . LEU A 1 86 ? -5.258 2.471 12.664 1.00 79.56 86 LEU A CA 1
ATOM 700 C C . LEU A 1 86 ? -5.294 3.717 11.762 1.00 79.56 86 LEU A C 1
ATOM 702 O O . LEU A 1 86 ? -5.235 3.587 10.540 1.00 79.56 86 LEU A O 1
ATOM 706 N N . ILE A 1 87 ? -5.357 4.914 12.359 1.00 80.56 87 ILE A N 1
ATOM 707 C CA . ILE A 1 87 ? -5.306 6.189 11.625 1.00 80.56 87 ILE A CA 1
ATOM 708 C C . ILE A 1 87 ? -3.968 6.320 10.906 1.00 80.56 87 ILE A C 1
ATOM 710 O O . ILE A 1 87 ? -3.949 6.571 9.705 1.00 80.56 87 ILE A O 1
ATOM 714 N N . LEU A 1 88 ? -2.865 6.115 11.629 1.00 84.62 88 LEU A N 1
ATOM 715 C CA . LEU A 1 88 ? -1.523 6.218 11.069 1.00 84.62 88 LEU A CA 1
ATOM 716 C C . LEU A 1 88 ? -1.344 5.263 9.886 1.00 84.62 88 LEU A C 1
ATOM 718 O O . LEU A 1 88 ? -0.964 5.707 8.812 1.00 84.62 88 LEU A O 1
ATOM 722 N N . LEU A 1 89 ? -1.682 3.982 10.050 1.00 83.56 89 LEU A N 1
ATOM 723 C CA . LEU A 1 89 ? -1.601 2.991 8.978 1.00 83.56 89 LEU A CA 1
ATOM 724 C C . LEU A 1 89 ? -2.462 3.384 7.780 1.00 83.56 89 LEU A C 1
ATOM 726 O O . LEU A 1 89 ? -2.002 3.243 6.656 1.00 83.56 89 LEU A O 1
ATOM 730 N N . SER A 1 90 ? -3.666 3.915 8.005 1.00 81.06 90 SER A N 1
ATOM 731 C CA . SER A 1 90 ? -4.536 4.379 6.918 1.00 81.06 90 SER A CA 1
ATOM 732 C C . SER A 1 90 ? -3.913 5.552 6.157 1.00 81.06 90 SER A C 1
ATOM 734 O O . SER A 1 90 ? -3.926 5.555 4.933 1.00 81.06 90 SER A O 1
ATOM 736 N N . ILE A 1 91 ? -3.317 6.522 6.858 1.00 82.56 91 ILE A N 1
ATOM 737 C CA . ILE A 1 91 ? -2.610 7.648 6.228 1.00 82.56 91 ILE A CA 1
ATOM 738 C C . ILE A 1 91 ? -1.393 7.146 5.447 1.00 82.56 91 ILE A C 1
ATOM 740 O O . ILE A 1 91 ? -1.199 7.531 4.296 1.00 82.56 91 ILE A O 1
ATOM 744 N N . LEU A 1 92 ? -0.593 6.261 6.044 1.00 85.38 92 LEU A N 1
ATOM 745 C CA . LEU A 1 92 ? 0.582 5.684 5.393 1.00 85.38 92 LEU A CA 1
ATOM 746 C C . LEU A 1 92 ? 0.205 4.918 4.123 1.00 85.38 92 LEU A C 1
ATOM 748 O O . LEU A 1 92 ? 0.927 5.018 3.136 1.00 85.38 92 LEU A O 1
ATOM 752 N N . LEU A 1 93 ? -0.935 4.219 4.124 1.00 83.81 93 LEU A N 1
ATOM 753 C CA . LEU A 1 93 ? -1.446 3.484 2.965 1.00 83.81 93 LEU A CA 1
ATOM 754 C C . LEU A 1 93 ? -1.846 4.402 1.798 1.00 83.81 93 LEU A C 1
ATOM 756 O O . LEU A 1 93 ? -1.831 3.949 0.663 1.00 83.81 93 LEU A O 1
ATOM 760 N N . ILE A 1 94 ? -2.151 5.681 2.056 1.00 79.81 94 ILE A N 1
ATOM 761 C CA . ILE A 1 94 ? -2.353 6.697 1.006 1.00 79.81 94 ILE A CA 1
ATOM 762 C C . ILE A 1 94 ? -1.020 7.300 0.573 1.00 79.81 94 ILE A C 1
ATOM 764 O O . ILE A 1 94 ? -0.752 7.449 -0.616 1.00 79.81 94 ILE A O 1
ATOM 768 N N . VAL A 1 95 ? -0.207 7.724 1.542 1.00 79.56 95 VAL A N 1
ATOM 769 C CA . VAL A 1 95 ? 0.943 8.592 1.270 1.00 79.56 95 VAL A CA 1
ATOM 770 C C . VAL A 1 95 ? 2.086 7.807 0.640 1.00 79.56 95 VAL A C 1
ATOM 772 O O . VAL A 1 95 ? 2.605 8.227 -0.393 1.00 79.56 95 VAL A O 1
ATOM 775 N N . LEU A 1 96 ? 2.473 6.678 1.238 1.00 81.81 96 LEU A N 1
ATOM 776 C CA . LEU A 1 96 ? 3.689 5.964 0.847 1.00 81.81 96 LEU A CA 1
ATOM 777 C C . LEU A 1 96 ? 3.595 5.307 -0.536 1.00 81.81 96 LEU A C 1
ATOM 779 O O . LEU A 1 96 ? 4.557 5.421 -1.289 1.00 81.81 96 LEU A O 1
ATOM 783 N N . PRO A 1 97 ? 2.476 4.674 -0.927 1.00 75.69 97 PRO A N 1
ATOM 784 C CA . PRO A 1 97 ? 2.352 4.137 -2.276 1.00 75.69 97 PRO A CA 1
ATOM 785 C C . PRO A 1 97 ? 2.086 5.208 -3.341 1.00 75.69 97 PRO A C 1
ATOM 787 O O . PRO A 1 97 ? 2.015 4.886 -4.520 1.00 75.69 97 PRO A O 1
ATOM 790 N N . SER A 1 98 ? 1.891 6.478 -2.964 1.00 74.81 98 SER A N 1
ATOM 791 C CA . SER A 1 98 ? 1.518 7.507 -3.933 1.00 74.81 98 SER A CA 1
ATOM 792 C C . SER A 1 98 ? 2.647 7.809 -4.919 1.00 74.81 98 SER A C 1
ATOM 794 O O . SER A 1 98 ? 3.812 7.973 -4.549 1.00 74.81 98 SER A O 1
ATOM 796 N N . LYS A 1 99 ? 2.275 8.045 -6.180 1.00 71.25 99 LYS A N 1
ATOM 797 C CA . LYS A 1 99 ? 3.203 8.502 -7.229 1.00 71.25 99 LYS A CA 1
ATOM 798 C C . LYS A 1 99 ? 3.934 9.794 -6.861 1.00 71.25 99 LYS A C 1
ATOM 800 O O . LYS A 1 99 ? 5.059 10.010 -7.289 1.00 71.25 99 LYS A O 1
ATOM 805 N N . ARG A 1 100 ? 3.322 10.638 -6.022 1.00 70.69 100 ARG A N 1
ATOM 806 C CA . ARG A 1 100 ? 3.936 11.871 -5.500 1.00 70.69 100 ARG A CA 1
ATOM 807 C C . ARG A 1 100 ? 5.069 11.582 -4.520 1.00 70.69 100 ARG A C 1
ATOM 809 O O . ARG A 1 100 ? 6.082 12.269 -4.554 1.00 70.69 100 ARG A O 1
ATOM 816 N N . PHE A 1 101 ? 4.907 10.573 -3.667 1.00 72.31 101 PHE A N 1
ATOM 817 C CA . PHE A 1 101 ? 5.974 10.126 -2.777 1.00 72.31 101 PHE A CA 1
ATOM 818 C C . PHE A 1 101 ? 7.121 9.489 -3.566 1.00 72.31 101 PHE A C 1
ATOM 820 O O . PHE A 1 101 ? 8.283 9.772 -3.288 1.00 72.31 101 PHE A O 1
ATOM 827 N N . MET A 1 102 ? 6.802 8.711 -4.604 1.00 69.69 102 MET A N 1
ATOM 828 C CA . MET A 1 102 ? 7.818 8.168 -5.511 1.00 69.69 102 MET A CA 1
ATOM 829 C C . MET A 1 102 ? 8.578 9.276 -6.242 1.00 69.69 102 MET A C 1
ATOM 831 O O . MET A 1 102 ? 9.802 9.267 -6.226 1.00 69.69 102 MET A O 1
ATOM 835 N N . TYR A 1 103 ? 7.867 10.273 -6.780 1.00 68.06 103 TYR A N 1
ATOM 836 C CA . TYR A 1 103 ? 8.469 11.460 -7.391 1.00 68.06 103 TYR A CA 1
ATOM 837 C C . TYR A 1 103 ? 9.407 12.184 -6.425 1.00 68.06 103 TYR A C 1
ATOM 839 O O . TYR A 1 103 ? 10.530 12.511 -6.791 1.00 68.06 103 TYR A O 1
ATOM 847 N N . PHE A 1 104 ? 8.969 12.404 -5.181 1.00 69.62 104 PHE A N 1
ATOM 848 C CA . PHE A 1 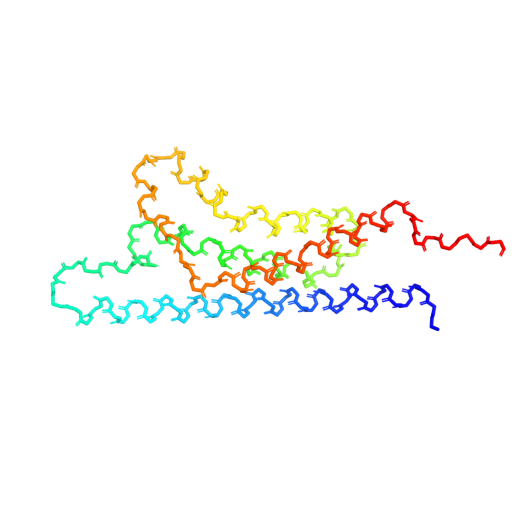104 ? 9.811 13.016 -4.159 1.00 69.62 104 PHE A CA 1
ATOM 849 C C . PHE A 1 104 ? 11.098 12.207 -3.959 1.00 69.62 104 PHE A C 1
ATOM 851 O O . PHE A 1 104 ? 12.182 12.774 -4.049 1.00 69.62 104 PHE A O 1
ATOM 858 N N . MET A 1 105 ? 10.992 10.884 -3.796 1.00 69.25 105 MET A N 1
ATOM 859 C CA . MET A 1 105 ? 12.149 10.003 -3.613 1.00 69.25 105 MET A CA 1
ATOM 860 C C . MET A 1 105 ? 13.109 9.994 -4.811 1.00 69.25 105 MET A C 1
ATOM 862 O O . MET A 1 105 ? 14.319 10.020 -4.610 1.00 69.25 105 MET A O 1
ATOM 866 N N . THR A 1 106 ? 12.603 9.990 -6.046 1.00 66.19 106 THR A N 1
ATOM 867 C CA . THR A 1 106 ? 13.448 9.973 -7.254 1.00 66.19 106 THR A CA 1
ATOM 868 C C . THR A 1 106 ? 14.040 11.348 -7.580 1.00 66.19 106 THR A C 1
ATOM 870 O O . THR A 1 106 ? 15.167 11.432 -8.057 1.00 66.19 106 THR A O 1
ATOM 873 N N . SER A 1 107 ? 13.324 12.435 -7.269 1.00 65.50 107 SER A N 1
ATOM 874 C CA . SER A 1 107 ? 13.773 13.820 -7.506 1.00 65.50 107 SER A CA 1
ATOM 875 C C . SER A 1 107 ? 14.928 14.268 -6.605 1.00 65.50 107 SER A C 1
ATOM 877 O O . SER A 1 107 ? 15.593 15.253 -6.908 1.00 65.50 107 SER A O 1
ATOM 879 N N . LEU A 1 108 ? 15.187 13.546 -5.509 1.00 66.00 108 LEU A N 1
ATOM 880 C CA . LEU A 1 108 ? 16.298 13.840 -4.601 1.00 66.00 108 LEU A CA 1
ATOM 881 C C . LEU A 1 108 ? 17.671 13.490 -5.203 1.00 66.00 108 LEU A C 1
ATOM 883 O O . LEU A 1 108 ? 18.683 13.871 -4.619 1.00 66.00 108 LEU A O 1
ATOM 887 N N . GLY A 1 109 ? 17.713 12.778 -6.337 1.00 60.47 109 GLY A N 1
ATOM 888 C CA . GLY A 1 109 ? 18.957 12.301 -6.947 1.00 60.47 109 GLY A CA 1
ATOM 889 C C . GLY A 1 109 ? 19.153 12.606 -8.434 1.00 60.47 109 GLY A C 1
ATOM 890 O O . GLY A 1 109 ? 20.303 12.642 -8.856 1.00 60.47 109 GLY A O 1
ATOM 891 N N . ASP A 1 110 ? 18.094 12.821 -9.227 1.00 62.47 110 ASP A N 1
ATOM 892 C CA . ASP A 1 110 ? 18.235 13.002 -10.681 1.00 62.47 110 ASP A CA 1
ATOM 893 C C . ASP A 1 110 ? 17.009 13.702 -11.309 1.00 62.47 110 ASP A C 1
ATOM 895 O O . ASP A 1 110 ? 15.864 13.284 -11.104 1.00 62.47 110 ASP A O 1
ATOM 899 N N . THR A 1 111 ? 17.225 14.775 -12.078 1.00 59.50 111 THR A N 1
ATOM 900 C CA . THR A 1 111 ? 16.155 15.554 -12.737 1.00 59.50 111 THR A CA 1
ATOM 901 C C . THR A 1 111 ? 15.538 14.837 -13.940 1.00 59.50 111 THR A C 1
ATOM 903 O O . THR A 1 111 ? 14.389 15.122 -14.284 1.00 59.50 111 THR A O 1
ATOM 906 N N . ASP A 1 112 ? 16.241 13.867 -14.534 1.00 57.34 112 ASP A N 1
ATOM 907 C CA . ASP A 1 112 ? 15.757 13.101 -15.695 1.00 57.34 112 ASP A CA 1
ATOM 908 C C . ASP A 1 112 ? 14.890 11.887 -15.315 1.00 57.34 112 ASP A C 1
ATOM 910 O O . ASP A 1 112 ? 14.197 11.313 -16.162 1.00 57.34 112 ASP A O 1
ATOM 914 N N . ALA A 1 113 ? 14.817 11.538 -14.023 1.00 55.47 113 ALA A N 1
ATOM 915 C CA . ALA A 1 113 ? 13.986 10.441 -13.512 1.00 55.47 113 ALA A CA 1
ATOM 916 C C . ALA A 1 113 ? 12.481 10.609 -13.824 1.00 55.47 113 ALA A C 1
ATOM 918 O O . ALA A 1 113 ? 11.716 9.642 -13.810 1.00 55.47 113 ALA A O 1
ATOM 919 N N . VAL A 1 114 ? 12.053 11.832 -14.155 1.00 56.53 114 VAL A N 1
ATOM 920 C CA . VAL A 1 114 ? 10.669 12.192 -14.499 1.00 56.53 114 VAL A CA 1
ATOM 921 C C . VAL A 1 114 ? 10.169 11.468 -15.755 1.00 56.53 114 VAL A C 1
ATOM 923 O O . VAL A 1 114 ? 8.989 11.123 -15.830 1.00 56.53 114 VAL A O 1
ATOM 926 N N . GLN A 1 115 ? 11.048 11.179 -16.718 1.00 56.47 115 GLN A N 1
ATOM 927 C CA . GLN A 1 115 ? 10.667 10.539 -17.985 1.00 56.47 115 GLN A CA 1
ATOM 928 C C . GLN A 1 115 ? 10.253 9.068 -17.793 1.00 56.47 115 GLN A C 1
ATOM 930 O O . GLN A 1 115 ? 9.377 8.555 -18.492 1.00 56.47 115 GLN A O 1
ATOM 935 N N . TYR A 1 116 ? 10.817 8.408 -16.779 1.00 53.62 116 TYR A N 1
ATOM 936 C CA . TYR A 1 116 ? 10.553 7.004 -16.451 1.00 53.62 116 TYR A CA 1
ATOM 937 C C . TYR A 1 116 ? 9.315 6.810 -15.564 1.00 53.62 116 TYR A C 1
ATOM 939 O O . TYR A 1 116 ? 8.839 5.689 -15.402 1.00 53.62 116 TYR A O 1
ATOM 947 N N . LEU A 1 117 ? 8.751 7.896 -15.027 1.00 56.28 117 LEU A N 1
ATOM 948 C CA . LEU A 1 117 ? 7.528 7.908 -14.214 1.00 56.28 117 LEU A CA 1
ATOM 949 C C . LEU A 1 117 ? 6.236 7.943 -15.051 1.00 56.28 117 LEU A C 1
ATOM 951 O O . LEU A 1 117 ? 5.150 8.084 -14.481 1.00 56.28 117 LEU A O 1
ATOM 955 N N . SER A 1 118 ? 6.332 7.834 -16.385 1.00 53.41 118 SER A N 1
ATOM 956 C CA . SER A 1 118 ? 5.164 7.909 -17.267 1.00 53.41 118 SER A CA 1
ATOM 957 C C . SER A 1 118 ? 4.075 6.911 -16.846 1.00 53.41 118 SER A C 1
ATOM 959 O O . SER A 1 118 ? 4.295 5.725 -16.590 1.00 53.41 118 SER A O 1
ATOM 961 N N . VAL A 1 119 ? 2.884 7.477 -16.666 1.00 50.91 119 VAL A N 1
ATOM 962 C CA . VAL A 1 119 ? 1.791 6.926 -15.873 1.00 50.91 119 VAL A CA 1
ATOM 963 C C . VAL A 1 119 ? 1.243 5.657 -16.506 1.00 50.91 119 VAL A C 1
ATOM 965 O O . VAL A 1 119 ? 0.704 5.660 -17.611 1.00 50.91 119 VAL A O 1
ATOM 968 N N . ASN A 1 120 ? 1.293 4.573 -15.740 1.00 52.44 120 ASN A N 1
ATOM 969 C CA . ASN A 1 120 ? 0.634 3.330 -16.085 1.00 52.44 120 ASN A CA 1
ATOM 970 C C . ASN A 1 120 ? -0.892 3.497 -15.917 1.00 52.44 120 ASN A C 1
ATOM 972 O O . ASN A 1 120 ? -1.440 3.304 -14.831 1.00 52.44 120 ASN A O 1
ATOM 976 N N . ALA A 1 121 ? -1.582 3.921 -16.981 1.00 46.72 121 ALA A N 1
ATOM 977 C CA . ALA A 1 121 ? -3.026 4.192 -16.984 1.00 46.72 121 ALA A CA 1
ATOM 978 C C . ALA A 1 121 ? -3.894 2.941 -16.714 1.00 46.72 121 ALA A C 1
ATOM 980 O O . ALA A 1 121 ? -5.071 3.056 -16.378 1.00 46.72 121 ALA A O 1
ATOM 981 N N . G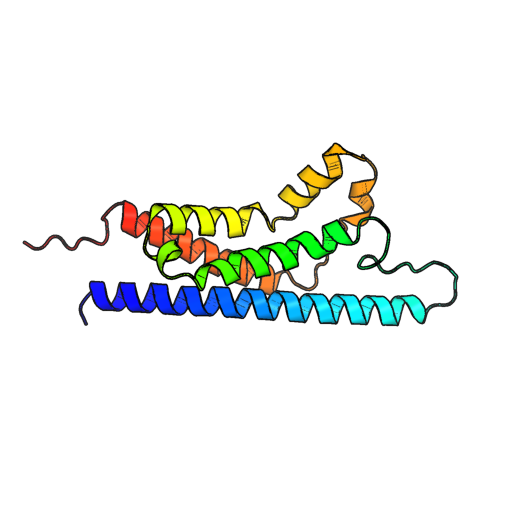LY A 1 122 ? -3.311 1.743 -16.821 1.00 47.44 122 GLY A N 1
ATOM 982 C CA . GLY A 1 122 ? -4.026 0.465 -16.775 1.00 47.44 122 GLY A CA 1
ATOM 983 C C . GLY A 1 122 ? -4.619 0.061 -15.421 1.00 47.44 122 GLY A C 1
ATOM 984 O O . GLY A 1 122 ? -5.428 -0.857 -15.391 1.00 47.44 122 GLY A O 1
ATOM 985 N N . ASN A 1 123 ? -4.275 0.725 -14.310 1.00 58.69 123 ASN A N 1
ATOM 986 C CA . ASN A 1 123 ? -4.736 0.316 -12.972 1.00 58.69 123 ASN A CA 1
ATOM 987 C C . ASN A 1 123 ? -5.479 1.402 -12.182 1.00 58.69 123 ASN A C 1
ATOM 989 O O . ASN A 1 123 ? -5.733 1.226 -10.991 1.00 58.69 123 ASN A O 1
ATOM 993 N N . ILE A 1 124 ? -5.903 2.485 -12.844 1.00 60.75 124 ILE A N 1
ATOM 994 C CA . ILE A 1 124 ? -6.605 3.612 -12.205 1.00 60.75 124 ILE A CA 1
ATOM 995 C C . ILE A 1 124 ? -7.844 3.140 -11.433 1.00 60.75 124 ILE A C 1
ATOM 997 O O . ILE A 1 124 ? -8.099 3.628 -10.340 1.00 60.75 124 ILE A O 1
ATOM 1001 N N . ALA A 1 125 ? -8.598 2.165 -11.953 1.00 63.47 125 ALA A N 1
ATOM 1002 C CA . ALA A 1 125 ? -9.795 1.653 -11.283 1.00 63.47 125 ALA A CA 1
ATOM 1003 C C . ALA A 1 125 ? -9.478 0.913 -9.971 1.00 63.47 125 ALA A C 1
ATOM 1005 O O . ALA A 1 125 ? -10.201 1.071 -8.987 1.00 63.47 125 ALA A O 1
ATOM 1006 N N . LEU A 1 126 ? -8.396 0.129 -9.934 1.00 64.38 126 LEU A N 1
ATOM 1007 C CA . LEU A 1 126 ? -7.991 -0.613 -8.738 1.00 64.38 126 LEU A CA 1
ATOM 1008 C C . LEU A 1 126 ? -7.317 0.309 -7.713 1.00 64.38 126 LEU A C 1
ATOM 1010 O O . LEU A 1 126 ? -7.583 0.198 -6.518 1.00 64.38 126 LEU A O 1
ATOM 1014 N N . GLU A 1 127 ? -6.507 1.258 -8.189 1.00 66.44 127 GLU A N 1
ATOM 1015 C CA . GLU A 1 127 ? -5.908 2.333 -7.391 1.00 66.44 127 GLU A CA 1
ATOM 1016 C C . GLU A 1 127 ? -7.005 3.206 -6.758 1.00 66.44 127 GLU A C 1
ATOM 1018 O O . GLU A 1 127 ? -6.984 3.477 -5.558 1.00 66.44 127 GLU A O 1
ATOM 1023 N N . LEU A 1 128 ? -8.031 3.575 -7.532 1.00 68.19 128 LEU A N 1
ATOM 1024 C CA . LEU A 1 128 ? -9.201 4.306 -7.049 1.00 68.19 128 LEU A CA 1
ATOM 1025 C C . LEU A 1 128 ? -9.990 3.484 -6.026 1.00 68.19 128 LEU A C 1
ATOM 1027 O O . LEU A 1 128 ? -10.386 4.027 -5.000 1.00 68.19 128 LEU A O 1
ATOM 1031 N N . LEU A 1 129 ? -10.183 2.183 -6.259 1.00 70.25 129 LEU A N 1
ATOM 1032 C CA . LEU A 1 129 ? -10.871 1.301 -5.316 1.00 70.25 129 LEU A CA 1
ATOM 1033 C C . LEU A 1 129 ? -10.104 1.176 -3.992 1.00 70.25 129 LEU A C 1
ATOM 1035 O O . LEU A 1 129 ? -10.708 1.308 -2.927 1.00 70.25 129 LEU A O 1
ATOM 1039 N N . LEU A 1 130 ? -8.782 0.992 -4.042 1.00 67.75 130 LEU A N 1
ATOM 1040 C CA . LEU A 1 130 ? -7.913 1.005 -2.862 1.00 67.75 130 LEU A CA 1
ATOM 1041 C C . LEU A 1 130 ? -8.015 2.347 -2.127 1.00 67.75 130 LEU A C 1
ATOM 1043 O O . LEU A 1 130 ? -8.289 2.364 -0.926 1.00 67.75 130 LEU A O 1
ATOM 1047 N N . ASN A 1 131 ? -7.918 3.467 -2.844 1.00 70.25 131 ASN A N 1
ATOM 1048 C CA . ASN A 1 131 ? -8.050 4.808 -2.274 1.00 70.25 131 ASN A CA 1
ATOM 1049 C C . ASN A 1 131 ? -9.437 5.058 -1.658 1.00 70.25 131 ASN A C 1
ATOM 1051 O O . ASN A 1 131 ? -9.526 5.632 -0.574 1.00 70.25 131 ASN A O 1
ATOM 1055 N N . CYS A 1 132 ? -10.522 4.590 -2.284 1.00 72.31 132 CYS A N 1
ATOM 1056 C CA . CYS A 1 132 ? -11.878 4.666 -1.736 1.00 72.31 132 CYS A CA 1
ATOM 1057 C C . CYS A 1 132 ? -12.010 3.854 -0.445 1.00 72.31 132 CYS A C 1
ATOM 1059 O O . CYS A 1 132 ? -12.582 4.341 0.531 1.00 72.31 132 CYS A O 1
ATOM 1061 N N . VAL A 1 133 ? -11.457 2.639 -0.406 1.00 69.44 133 VAL A N 1
ATOM 1062 C CA . VAL A 1 133 ? -11.454 1.813 0.809 1.00 69.44 133 VAL A CA 1
ATOM 1063 C C . VAL A 1 133 ? -10.678 2.519 1.921 1.00 69.44 133 VAL A C 1
ATOM 1065 O O . VAL A 1 133 ? -11.179 2.630 3.040 1.00 69.44 133 VAL A O 1
ATOM 1068 N N . VAL A 1 134 ? -9.503 3.077 1.628 1.00 68.62 134 VAL A N 1
ATOM 1069 C CA . VAL A 1 134 ? -8.711 3.808 2.626 1.00 68.62 134 VAL A CA 1
ATOM 1070 C C . VAL A 1 134 ? -9.408 5.098 3.077 1.00 68.62 134 VAL A C 1
ATOM 1072 O O . VAL A 1 134 ? -9.433 5.402 4.271 1.00 68.62 134 VAL A O 1
ATOM 1075 N N . PHE A 1 135 ? -10.062 5.822 2.169 1.00 70.00 135 PHE A N 1
ATOM 1076 C CA . PHE A 1 135 ? -10.882 6.989 2.499 1.00 70.00 135 PHE A CA 1
ATOM 1077 C C . PHE A 1 135 ? -12.041 6.634 3.437 1.00 70.00 135 PHE A C 1
ATOM 1079 O O . PHE A 1 135 ? -12.314 7.367 4.393 1.00 70.00 135 PHE A O 1
ATOM 1086 N N . ILE A 1 136 ? -12.690 5.487 3.216 1.00 71.19 136 ILE A N 1
ATOM 1087 C CA . ILE A 1 136 ? -13.716 4.956 4.116 1.00 71.19 136 ILE A CA 1
ATOM 1088 C C . ILE A 1 136 ? -13.114 4.685 5.500 1.00 71.19 136 ILE A C 1
ATOM 1090 O O . ILE A 1 136 ? -13.719 5.058 6.504 1.00 71.19 136 ILE A O 1
ATOM 1094 N N . PHE A 1 137 ? -11.910 4.114 5.581 1.00 66.44 137 PHE A N 1
ATOM 1095 C CA . PHE A 1 137 ? -11.219 3.899 6.855 1.00 66.44 137 PHE A CA 1
ATOM 1096 C C . PHE A 1 137 ? -10.904 5.196 7.594 1.00 66.44 137 PHE A C 1
ATOM 1098 O O . PHE A 1 137 ? -11.173 5.286 8.793 1.00 66.44 137 PHE A O 1
ATOM 1105 N N . ILE A 1 138 ? -10.375 6.206 6.905 1.00 65.56 138 ILE A N 1
ATOM 1106 C CA . ILE A 1 138 ? -10.049 7.500 7.514 1.00 65.56 138 ILE A CA 1
ATOM 1107 C C . ILE A 1 138 ? -11.328 8.181 7.994 1.00 65.56 138 ILE A C 1
ATOM 1109 O O . ILE A 1 138 ? -11.445 8.505 9.176 1.00 65.56 138 ILE A O 1
ATOM 1113 N N . THR A 1 139 ? -12.318 8.319 7.113 1.00 62.91 139 THR A N 1
ATOM 1114 C CA . THR A 1 139 ? -13.606 8.950 7.424 1.00 62.91 139 THR A CA 1
ATOM 1115 C C . THR A 1 139 ? -14.299 8.247 8.587 1.00 62.91 139 THR A C 1
ATOM 1117 O O . THR A 1 139 ? -14.708 8.890 9.555 1.00 62.91 139 THR A O 1
ATOM 1120 N N . PHE A 1 140 ? -14.369 6.917 8.562 1.00 65.25 140 PHE A N 1
ATOM 1121 C CA . PHE A 1 140 ? -14.999 6.152 9.631 1.00 65.25 140 PHE A CA 1
ATOM 1122 C C . PHE A 1 140 ? -14.224 6.261 10.949 1.00 65.25 140 PHE A C 1
ATOM 1124 O O . PHE A 1 140 ? -14.823 6.401 12.017 1.00 65.25 140 PHE A O 1
ATOM 1131 N N . THR A 1 141 ? -12.890 6.270 10.899 1.00 63.56 141 THR A N 1
ATOM 1132 C CA . THR A 1 141 ? -12.068 6.432 12.103 1.00 63.56 141 THR A CA 1
ATOM 1133 C C . THR A 1 141 ? -12.199 7.836 12.696 1.00 63.56 141 THR A C 1
ATOM 1135 O O . THR A 1 141 ? -12.277 7.969 13.918 1.00 63.56 141 THR A O 1
ATOM 1138 N N . ILE A 1 142 ? -12.328 8.872 11.865 1.00 60.94 142 ILE A N 1
ATOM 1139 C CA . ILE A 1 142 ? -12.604 10.252 12.293 1.00 60.94 142 ILE A CA 1
ATOM 1140 C C . ILE A 1 142 ? -13.999 10.365 12.925 1.00 60.94 142 ILE A C 1
ATOM 1142 O O . ILE A 1 142 ? -14.144 10.952 14.000 1.00 60.94 142 ILE A O 1
ATOM 1146 N N . VAL A 1 143 ? -15.027 9.762 12.320 1.00 63.06 143 VAL A N 1
ATOM 1147 C CA . VAL A 1 143 ? -16.395 9.720 12.878 1.00 63.06 143 VAL A CA 1
ATOM 1148 C C . VAL A 1 143 ? -16.418 8.999 14.234 1.00 63.06 143 VAL A C 1
ATOM 1150 O O . VAL A 1 143 ? -17.125 9.402 15.161 1.00 63.06 143 VAL A O 1
ATOM 1153 N N . LEU A 1 144 ? -15.594 7.962 14.394 1.00 57.75 144 LEU A N 1
ATOM 1154 C CA . LEU A 1 144 ? -15.407 7.268 15.667 1.00 57.75 144 LEU A CA 1
ATOM 1155 C C . LEU A 1 144 ? -14.615 8.067 16.703 1.00 57.75 144 LEU A C 1
ATOM 1157 O O . LEU A 1 144 ? -14.894 7.938 17.898 1.00 57.75 144 LEU A O 1
ATOM 1161 N N . ALA A 1 145 ? -13.624 8.848 16.277 1.00 57.16 145 ALA A N 1
ATOM 1162 C CA . ALA A 1 145 ? -12.818 9.697 17.150 1.00 57.16 145 ALA A CA 1
ATOM 1163 C C . ALA A 1 145 ? -13.627 10.889 17.677 1.00 57.16 145 ALA A C 1
ATOM 1165 O O . ALA A 1 145 ? -13.542 11.218 18.856 1.00 57.16 145 ALA A O 1
ATOM 1166 N N . THR A 1 146 ? -14.480 11.469 16.833 1.00 57.62 146 THR A N 1
ATOM 1167 C CA . THR A 1 146 ? -15.357 12.598 17.186 1.00 57.62 146 THR A CA 1
ATOM 1168 C C . THR A 1 146 ? -16.561 12.201 18.043 1.00 57.62 146 THR A C 1
ATOM 1170 O O . THR A 1 146 ? -17.362 13.056 18.405 1.00 57.62 146 THR A O 1
ATOM 1173 N N . GLY A 1 147 ? -16.720 10.916 18.383 1.00 54.59 147 GLY A N 1
ATOM 1174 C CA . GLY A 1 147 ? -17.790 10.456 19.269 1.00 54.59 147 GLY A CA 1
ATOM 1175 C C . GLY A 1 147 ? -19.198 10.637 18.696 1.00 54.59 147 GLY A C 1
ATOM 1176 O O . GLY A 1 147 ? -20.162 10.370 19.403 1.00 54.59 147 GLY A O 1
ATOM 1177 N N . LYS A 1 148 ? -19.344 11.013 17.418 1.00 50.50 148 LYS A N 1
ATOM 1178 C CA . LYS A 1 148 ? -20.647 11.222 16.763 1.00 50.50 148 LYS A CA 1
ATOM 1179 C C . LYS A 1 148 ? -21.493 9.944 16.660 1.00 50.50 148 LYS A C 1
ATOM 1181 O O . LYS A 1 148 ? -22.686 10.022 16.410 1.00 50.50 148 LYS A O 1
ATOM 1186 N N . LEU A 1 149 ? -20.882 8.778 16.896 1.00 49.38 149 LEU A N 1
ATOM 1187 C CA . LEU A 1 149 ? -21.541 7.471 17.006 1.00 49.38 149 LEU A CA 1
ATOM 1188 C C . LEU A 1 149 ? -21.854 7.041 18.453 1.00 49.38 149 LEU A C 1
ATOM 1190 O O . LEU A 1 149 ? -22.392 5.950 18.653 1.00 49.38 149 LEU A O 1
ATOM 1194 N N . LYS A 1 150 ? -21.532 7.849 19.475 1.00 43.59 150 LYS A N 1
ATOM 1195 C CA . LYS A 1 150 ? -22.156 7.673 20.792 1.00 43.59 150 LYS A CA 1
ATOM 1196 C C . LYS A 1 150 ? -23.604 8.116 20.626 1.00 43.59 150 LYS A C 1
ATOM 1198 O O . LYS A 1 150 ? -23.892 9.309 20.647 1.00 43.59 150 LYS A O 1
ATOM 1203 N N . ASN A 1 151 ? -24.506 7.148 20.468 1.00 43.66 151 ASN A N 1
ATOM 1204 C CA . ASN A 1 151 ? -25.896 7.382 20.822 1.00 43.66 151 ASN A CA 1
ATOM 1205 C C . ASN A 1 151 ? -25.889 8.023 22.209 1.00 43.66 151 ASN A C 1
ATOM 1207 O O . ASN A 1 151 ? -25.342 7.455 23.157 1.00 43.66 151 ASN A O 1
ATOM 1211 N N . LYS A 1 152 ? -26.455 9.228 22.287 1.00 42.09 152 LYS A N 1
ATOM 1212 C CA . LYS A 1 152 ? -27.003 9.760 23.523 1.00 42.09 152 LYS A CA 1
ATOM 1213 C C . LYS A 1 152 ? -28.000 8.713 24.018 1.00 42.09 152 LYS A C 1
ATOM 1215 O O . LYS A 1 152 ? -29.121 8.655 23.529 1.00 42.09 152 LYS A O 1
ATOM 1220 N N . THR A 1 153 ? -27.563 7.835 24.908 1.00 35.78 153 THR A N 1
ATOM 1221 C CA . THR A 1 153 ? -28.469 7.173 25.839 1.00 35.78 153 THR A CA 1
ATOM 1222 C C . THR A 1 153 ? -28.893 8.255 26.820 1.00 35.78 153 THR A C 1
ATOM 1224 O O . THR A 1 153 ? -28.127 8.607 27.718 1.00 35.78 153 THR A O 1
ATOM 1227 N N . VAL A 1 154 ? -30.039 8.871 26.526 1.00 35.31 154 VAL A N 1
ATOM 1228 C CA . VAL A 1 154 ? -30.994 9.226 27.579 1.00 35.31 154 VAL A CA 1
ATOM 1229 C C . VAL A 1 154 ? -31.604 7.915 28.056 1.00 35.31 154 VAL A C 1
ATOM 1231 O O . VAL A 1 154 ? -31.845 7.057 27.173 1.00 35.31 154 VAL A O 1
#

Foldseek 3Di:
DDPVVVVVVVLVVLLVCLQVLLVVLLVVLVVVQVVQVVVLVVDPDPDPQRLCRDPPVVLVNQLSVQSNVLSCVSVDPVQCVDLVSLLVSLVSNPQRSDLVVSCVVVVVDDPVVVVSSPDPPPCVVSVVVSNVSSVCSNVVSVCVVVCVPPPPPD

Radius of gyration: 19.36 Å; chains: 1; bounding box: 50×26×61 Å

pLDDT: mean 71.58, std 12.96, range [35.31, 91.88]